Protein AF-A0A9P9YGX9-F1 (afdb_monomer_lite)

pLDDT: mean 89.98, std 8.6, range [47.0, 96.06]

Sequence (68 aa):
MSAEDEKLEEFLKENECEDIREYLKDAQIRYSDLKYIITEKNLREAVPPLGPRLRFREKLLSWRKAEV

Secondary structure (DSSP, 8-state):
--HHHHHHHHHHHHTT-GGGHHHHHHTT--GGGTTT--SHHHHHHH--SHHHHHHHHHHHHHHHHHT-

Structure (mmCIF, N/CA/C/O backbone):
data_AF-A0A9P9YGX9-F1
#
_entry.id   AF-A0A9P9YGX9-F1
#
loop_
_atom_site.group_PDB
_atom_site.id
_atom_site.type_symbol
_atom_site.label_atom_id
_atom_site.label_alt_id
_atom_site.label_comp_id
_atom_site.label_asym_id
_atom_site.label_entity_id
_atom_site.label_seq_id
_atom_site.pdbx_PDB_ins_code
_atom_site.Cartn_x
_atom_site.Cartn_y
_atom_site.Cartn_z
_atom_site.occupancy
_atom_site.B_iso_or_equiv
_atom_site.auth_seq_id
_atom_site.auth_comp_id
_atom_site.auth_asym_id
_atom_site.auth_atom_id
_atom_site.pdbx_PDB_model_num
ATOM 1 N N . MET A 1 1 ? -9.417 10.124 -13.890 1.00 62.47 1 MET A N 1
ATOM 2 C CA . MET A 1 1 ? -8.933 9.353 -12.729 1.00 62.47 1 MET A CA 1
ATOM 3 C C . MET A 1 1 ? -10.159 8.947 -11.932 1.00 62.47 1 MET A C 1
ATOM 5 O O . MET A 1 1 ? -11.117 9.713 -11.952 1.00 62.47 1 MET A O 1
ATOM 9 N N . SER A 1 2 ? -10.221 7.738 -11.370 1.00 87.31 2 SER A N 1
ATOM 10 C CA . SER A 1 2 ? -11.357 7.376 -10.511 1.00 87.31 2 SER A CA 1
ATOM 11 C C . SER A 1 2 ? -11.160 7.943 -9.100 1.00 87.31 2 SER A C 1
ATOM 13 O O . SER A 1 2 ? -10.027 8.178 -8.687 1.00 87.31 2 SER A O 1
ATOM 15 N N . ALA A 1 3 ? -12.244 8.122 -8.339 1.00 90.62 3 ALA A N 1
ATOM 16 C CA . ALA A 1 3 ? -12.156 8.559 -6.940 1.00 90.62 3 ALA A CA 1
ATOM 17 C C . ALA A 1 3 ? -11.342 7.585 -6.059 1.00 90.62 3 ALA A C 1
ATOM 19 O O . ALA A 1 3 ? -10.786 7.985 -5.042 1.00 90.62 3 ALA A O 1
ATOM 20 N N . GLU A 1 4 ? -11.268 6.305 -6.438 1.00 91.56 4 GLU A N 1
ATOM 21 C CA . GLU A 1 4 ? -10.420 5.313 -5.766 1.00 91.56 4 GLU A CA 1
ATOM 22 C C . GLU A 1 4 ? -8.935 5.519 -6.084 1.00 91.56 4 GLU A C 1
ATOM 24 O O . GLU A 1 4 ? -8.104 5.390 -5.189 1.00 91.56 4 GLU A O 1
ATOM 29 N N . ASP A 1 5 ? -8.606 5.867 -7.332 1.00 89.06 5 ASP A N 1
ATOM 30 C CA . ASP A 1 5 ? -7.227 6.163 -7.735 1.00 89.06 5 ASP A CA 1
ATOM 31 C C . ASP A 1 5 ? -6.717 7.432 -7.043 1.00 89.06 5 ASP A C 1
ATOM 33 O O . ASP A 1 5 ? -5.583 7.459 -6.578 1.00 89.06 5 ASP A O 1
ATOM 37 N N . GLU A 1 6 ? -7.565 8.462 -6.936 1.00 93.62 6 GLU A N 1
ATOM 38 C CA . GLU A 1 6 ? -7.252 9.715 -6.234 1.00 93.62 6 GLU A CA 1
ATOM 39 C C . GLU A 1 6 ? -6.937 9.469 -4.758 1.00 93.62 6 GLU A C 1
ATOM 41 O O . GLU A 1 6 ? -5.873 9.863 -4.286 1.00 93.62 6 GLU A O 1
ATOM 46 N N . LYS A 1 7 ? -7.799 8.732 -4.047 1.00 94.94 7 LYS A N 1
ATOM 47 C CA . LYS A 1 7 ? -7.565 8.385 -2.636 1.00 94.94 7 LYS A CA 1
ATOM 48 C C . LYS A 1 7 ? -6.329 7.520 -2.437 1.00 94.94 7 LYS A C 1
ATOM 50 O O . LYS A 1 7 ? -5.620 7.680 -1.447 1.00 94.94 7 LYS A O 1
ATOM 55 N N . LEU A 1 8 ? -6.081 6.577 -3.347 1.00 94.31 8 LEU A N 1
ATOM 56 C CA . LEU A 1 8 ? -4.878 5.755 -3.289 1.00 94.31 8 LEU A CA 1
ATOM 57 C C . LEU A 1 8 ? -3.630 6.622 -3.476 1.00 94.31 8 LEU A C 1
ATOM 59 O O . LEU A 1 8 ? -2.671 6.471 -2.728 1.00 94.31 8 LEU A O 1
ATOM 63 N N . GLU A 1 9 ? -3.645 7.545 -4.433 1.00 94.62 9 GLU A N 1
ATOM 64 C CA . GLU A 1 9 ? -2.526 8.449 -4.690 1.00 94.62 9 GLU A CA 1
ATOM 65 C C . GLU A 1 9 ? -2.269 9.403 -3.516 1.00 94.62 9 GLU A C 1
ATOM 67 O O . GLU A 1 9 ? -1.122 9.543 -3.089 1.00 94.62 9 GLU A O 1
ATOM 72 N N . GLU A 1 10 ? -3.322 9.981 -2.934 1.00 95.56 10 GLU A N 1
ATOM 73 C CA . GLU A 1 10 ? -3.236 10.783 -1.707 1.00 95.56 10 GLU A CA 1
ATOM 74 C C . GLU A 1 10 ? -2.648 9.971 -0.548 1.00 95.56 10 GLU A C 1
ATOM 76 O O . GLU A 1 10 ? -1.681 10.406 0.076 1.00 95.56 10 GLU A O 1
ATOM 81 N N . PHE A 1 11 ? -3.150 8.754 -0.319 1.00 94.81 11 PHE A N 1
ATOM 82 C CA . PHE A 1 11 ? -2.654 7.878 0.740 1.00 94.81 11 PHE A CA 1
ATOM 83 C C . PHE A 1 11 ? -1.166 7.555 0.587 1.00 94.81 11 PHE A C 1
ATOM 85 O O . PHE A 1 11 ? -0.413 7.601 1.562 1.00 94.81 11 PHE A O 1
ATOM 92 N N . LEU A 1 12 ? -0.730 7.218 -0.630 1.00 95.50 12 LEU A N 1
ATOM 93 C CA . LEU A 1 12 ? 0.673 6.911 -0.897 1.00 95.50 12 LEU A CA 1
ATOM 94 C C . LEU A 1 12 ? 1.560 8.138 -0.679 1.00 95.50 12 LEU A C 1
ATOM 96 O O . LEU A 1 12 ? 2.634 7.995 -0.102 1.00 95.50 12 LEU A O 1
ATOM 100 N N . LYS A 1 13 ? 1.093 9.327 -1.066 1.00 96.06 13 LYS A N 1
ATOM 101 C CA . LYS A 1 13 ? 1.811 10.589 -0.870 1.00 96.06 13 LYS A CA 1
ATOM 102 C C . LYS A 1 13 ? 1.938 10.976 0.602 1.00 96.06 13 LYS A C 1
ATOM 104 O O . LYS A 1 13 ? 3.020 11.331 1.055 1.00 96.06 13 LYS A O 1
ATOM 109 N N . GLU A 1 14 ? 0.859 10.867 1.375 1.00 95.25 14 GLU A N 1
ATOM 110 C CA . GLU A 1 14 ? 0.872 11.144 2.820 1.00 95.25 14 GLU A CA 1
ATOM 111 C C . GLU A 1 14 ? 1.799 10.201 3.599 1.00 95.25 14 GLU A C 1
ATOM 113 O O . GLU A 1 14 ? 2.310 10.555 4.661 1.00 95.25 14 GLU A O 1
ATOM 118 N N . ASN A 1 15 ? 2.022 8.995 3.071 1.00 94.62 15 ASN A N 1
ATOM 119 C CA . ASN A 1 15 ? 2.814 7.951 3.714 1.00 94.62 15 ASN A CA 1
ATOM 120 C C . ASN A 1 15 ? 4.201 7.740 3.086 1.00 94.62 15 ASN A C 1
ATOM 122 O O . ASN A 1 15 ? 4.888 6.796 3.491 1.00 94.62 15 ASN A O 1
ATOM 126 N N . GLU A 1 16 ? 4.616 8.600 2.148 1.00 94.62 16 GLU A N 1
ATOM 127 C CA . GLU A 1 16 ? 5.916 8.543 1.457 1.00 94.62 16 GLU A CA 1
ATOM 128 C C . GLU A 1 16 ? 6.165 7.174 0.784 1.00 94.62 16 GLU A C 1
ATOM 130 O O . GLU A 1 16 ? 7.211 6.539 0.953 1.00 94.62 16 GLU A O 1
A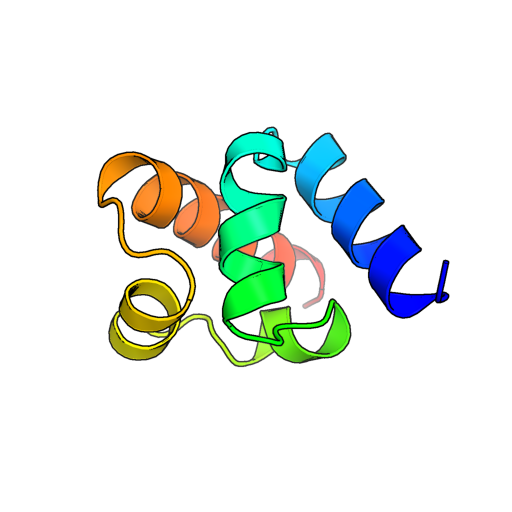TOM 135 N N . CYS A 1 17 ? 5.144 6.665 0.091 1.00 95.31 17 CYS A N 1
ATOM 136 C CA . CYS A 1 17 ? 5.106 5.356 -0.569 1.00 95.31 17 CYS A CA 1
ATOM 137 C C . CYS A 1 17 ? 4.703 5.461 -2.054 1.00 95.31 17 CYS A C 1
ATOM 139 O O . CYS A 1 17 ? 4.169 4.516 -2.632 1.00 95.31 17 CYS A O 1
ATOM 141 N N . GLU A 1 18 ? 4.925 6.598 -2.710 1.00 96.06 18 GLU A N 1
ATOM 142 C CA . GLU A 1 18 ? 4.593 6.782 -4.130 1.00 96.06 18 GLU A CA 1
ATOM 143 C C . GLU A 1 18 ? 5.366 5.815 -5.043 1.00 96.06 18 GLU A C 1
ATOM 145 O O . GLU A 1 18 ? 4.892 5.459 -6.124 1.00 96.06 18 GLU A O 1
ATOM 150 N N . ASP A 1 19 ? 6.525 5.326 -4.581 1.00 94.62 19 ASP A N 1
ATOM 151 C CA . ASP A 1 19 ? 7.388 4.380 -5.293 1.00 94.62 19 ASP A CA 1
ATOM 152 C C . ASP A 1 19 ? 6.727 3.020 -5.561 1.00 94.62 19 ASP A C 1
ATOM 154 O O . ASP A 1 19 ? 7.169 2.292 -6.451 1.00 94.62 19 ASP A O 1
ATOM 158 N N . ILE A 1 20 ? 5.656 2.679 -4.835 1.00 95.06 20 ILE A N 1
ATOM 159 C CA . ILE A 1 20 ? 4.941 1.408 -5.010 1.00 95.06 20 ILE A CA 1
ATOM 160 C C . ILE A 1 20 ? 3.645 1.515 -5.817 1.00 95.06 20 ILE A C 1
ATOM 162 O O . ILE A 1 20 ? 2.970 0.501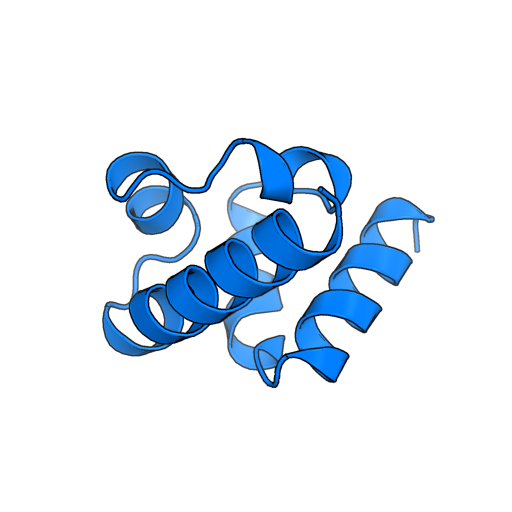 -6.009 1.00 95.06 20 ILE A O 1
ATOM 166 N N . ARG A 1 21 ? 3.291 2.711 -6.305 1.00 94.50 21 ARG A N 1
ATOM 167 C CA . ARG A 1 21 ? 2.028 2.962 -7.018 1.00 94.50 21 ARG A CA 1
ATOM 168 C C . ARG A 1 21 ? 1.812 2.009 -8.191 1.00 94.50 21 ARG A C 1
ATOM 170 O O . ARG A 1 21 ? 0.740 1.421 -8.308 1.00 94.50 21 ARG A O 1
ATOM 177 N N . GLU A 1 22 ? 2.827 1.829 -9.034 1.00 94.75 22 GLU A N 1
ATOM 178 C CA . GLU A 1 22 ? 2.701 0.958 -10.207 1.00 94.75 22 GLU A CA 1
ATOM 179 C C . GLU A 1 22 ? 2.560 -0.520 -9.810 1.00 94.75 22 GLU A C 1
ATOM 181 O O . GLU A 1 22 ? 1.777 -1.226 -10.432 1.00 94.75 22 GLU A O 1
ATOM 186 N N . TYR A 1 23 ? 3.182 -0.975 -8.711 1.00 95.75 23 TYR A N 1
ATOM 187 C CA . TYR A 1 23 ? 2.971 -2.345 -8.222 1.00 95.75 23 TYR A CA 1
ATOM 188 C C . TYR A 1 23 ? 1.527 -2.579 -7.763 1.00 95.75 23 TYR A C 1
ATOM 190 O O . TYR A 1 23 ? 0.916 -3.583 -8.123 1.00 95.75 23 TYR A O 1
ATOM 198 N N . LEU A 1 24 ? 0.958 -1.636 -7.003 1.00 94.00 24 LEU A N 1
ATOM 199 C CA . LEU A 1 24 ? -0.430 -1.734 -6.544 1.00 94.00 24 LEU A CA 1
ATOM 200 C C . LEU A 1 24 ? -1.413 -1.716 -7.718 1.00 94.00 24 LEU A C 1
ATOM 202 O O . LEU A 1 24 ? -2.374 -2.483 -7.729 1.00 94.00 24 LEU A O 1
ATOM 206 N N . LYS A 1 25 ? -1.139 -0.888 -8.727 1.00 93.00 25 LYS A N 1
ATOM 207 C CA . LYS A 1 25 ? -1.926 -0.804 -9.957 1.00 93.00 25 LYS A CA 1
ATOM 208 C C . LYS A 1 25 ? -1.856 -2.094 -10.779 1.00 93.00 25 LYS A C 1
ATOM 210 O O . LYS A 1 25 ? -2.901 -2.587 -11.201 1.00 93.00 25 LYS A O 1
ATOM 215 N N . ASP A 1 26 ? -0.665 -2.664 -10.959 1.00 93.81 26 ASP A N 1
ATOM 216 C CA . ASP A 1 26 ? -0.463 -3.939 -11.661 1.00 93.81 26 ASP A CA 1
ATOM 217 C C . ASP A 1 26 ? -1.163 -5.098 -10.936 1.00 93.81 26 ASP A C 1
ATOM 219 O O . ASP A 1 26 ? -1.740 -5.984 -11.568 1.00 93.81 26 ASP A O 1
ATOM 223 N N . ALA A 1 27 ? -1.180 -5.055 -9.602 1.00 92.94 27 ALA A N 1
ATOM 224 C CA . ALA A 1 27 ? -1.907 -5.991 -8.751 1.00 92.94 27 ALA A CA 1
ATOM 225 C C . ALA A 1 27 ? -3.414 -5.683 -8.623 1.00 92.94 27 ALA A C 1
ATOM 227 O O . ALA A 1 27 ? -4.114 -6.372 -7.880 1.00 92.94 27 ALA A O 1
ATOM 228 N N . GLN A 1 28 ? -3.919 -4.665 -9.330 1.00 92.56 28 GLN A N 1
ATOM 229 C CA . GLN A 1 28 ? -5.319 -4.220 -9.306 1.00 92.56 28 GLN A CA 1
ATOM 230 C C . GLN A 1 28 ? -5.848 -3.891 -7.898 1.00 92.56 28 GLN A C 1
ATOM 232 O O . GLN A 1 28 ? -7.038 -4.034 -7.617 1.00 92.56 28 GLN A O 1
ATOM 237 N N . ILE A 1 29 ? -4.966 -3.434 -7.010 1.00 92.25 29 ILE A N 1
ATOM 238 C CA . ILE A 1 29 ? -5.310 -2.996 -5.660 1.00 92.25 29 ILE A CA 1
ATOM 239 C C . ILE A 1 29 ? -5.843 -1.569 -5.715 1.00 92.25 29 ILE A C 1
ATOM 241 O O . ILE A 1 29 ? -5.157 -0.656 -6.173 1.00 92.25 29 ILE A O 1
ATOM 245 N N . ARG A 1 30 ? -7.049 -1.364 -5.184 1.00 93.50 30 ARG A N 1
ATOM 246 C CA . ARG A 1 30 ? -7.659 -0.039 -5.012 1.00 93.50 30 ARG A CA 1
ATOM 247 C C . ARG A 1 30 ? -7.554 0.418 -3.563 1.00 93.50 30 ARG A C 1
ATOM 249 O O . ARG A 1 30 ? -7.273 -0.379 -2.663 1.00 93.50 30 ARG A O 1
ATOM 256 N N . TYR A 1 31 ? -7.846 1.693 -3.318 1.00 93.19 31 TYR A N 1
ATOM 257 C CA . TYR A 1 31 ? -7.855 2.261 -1.970 1.00 93.19 31 TYR A CA 1
ATOM 258 C C . TYR A 1 31 ? -8.729 1.448 -0.997 1.00 93.19 31 TYR A C 1
ATOM 260 O O . TYR A 1 31 ? -8.294 1.107 0.104 1.00 93.19 31 TYR A O 1
ATOM 268 N N . SER A 1 32 ? -9.925 1.029 -1.423 1.00 91.69 32 SER A N 1
ATOM 269 C CA . SER A 1 32 ? -10.833 0.217 -0.605 1.00 91.69 32 SER A CA 1
ATOM 270 C C . SER A 1 32 ? -10.271 -1.145 -0.184 1.00 91.69 32 SER A C 1
ATOM 272 O O . SER A 1 32 ? -10.747 -1.732 0.793 1.00 91.69 32 SER A O 1
ATOM 274 N N . ASP A 1 33 ? -9.288 -1.661 -0.925 1.00 91.44 33 ASP A N 1
ATOM 275 C CA . ASP A 1 33 ? -8.703 -2.985 -0.723 1.00 91.44 33 ASP A CA 1
ATOM 276 C C . ASP A 1 33 ? -7.566 -2.953 0.322 1.00 91.44 33 ASP A C 1
ATOM 278 O O . ASP A 1 33 ? -7.256 -3.978 0.940 1.00 91.44 33 ASP A O 1
ATOM 282 N N . LEU A 1 34 ? -7.000 -1.769 0.608 1.00 91.50 34 LEU A N 1
ATOM 283 C CA . LEU A 1 34 ? -5.867 -1.567 1.524 1.00 91.50 34 LEU A CA 1
ATOM 284 C C . LEU A 1 34 ? -6.097 -2.150 2.927 1.00 91.50 34 LEU A C 1
ATOM 286 O O . LEU A 1 34 ? -5.202 -2.768 3.509 1.00 91.50 34 LEU A O 1
ATOM 290 N N . LYS A 1 35 ? -7.324 -2.042 3.450 1.00 87.69 35 LYS A N 1
ATOM 291 C CA . LYS A 1 35 ? -7.714 -2.596 4.762 1.00 87.69 35 LYS A CA 1
ATOM 292 C C . LYS A 1 35 ? -7.683 -4.127 4.830 1.00 87.69 35 LYS A C 1
ATOM 294 O O . LYS A 1 35 ? -7.650 -4.688 5.926 1.00 87.69 35 LYS A O 1
ATOM 299 N N . TYR A 1 36 ? -7.690 -4.811 3.685 1.00 86.88 36 TYR A N 1
ATOM 300 C CA . TYR A 1 36 ? -7.755 -6.273 3.601 1.00 86.88 36 TYR A CA 1
ATOM 301 C C . TYR A 1 36 ? -6.416 -6.916 3.223 1.00 86.88 36 TYR A C 1
ATOM 303 O O . TYR A 1 36 ? -6.175 -8.080 3.550 1.00 86.88 36 TYR A O 1
ATOM 311 N N . ILE A 1 37 ? -5.508 -6.176 2.580 1.00 83.31 37 ILE A N 1
ATOM 312 C CA . ILE A 1 37 ? -4.254 -6.737 2.052 1.00 83.31 37 ILE A CA 1
ATOM 313 C C . ILE A 1 37 ? -3.097 -6.790 3.055 1.00 83.31 37 ILE A C 1
ATOM 315 O O . ILE A 1 37 ? -1.982 -7.088 2.668 1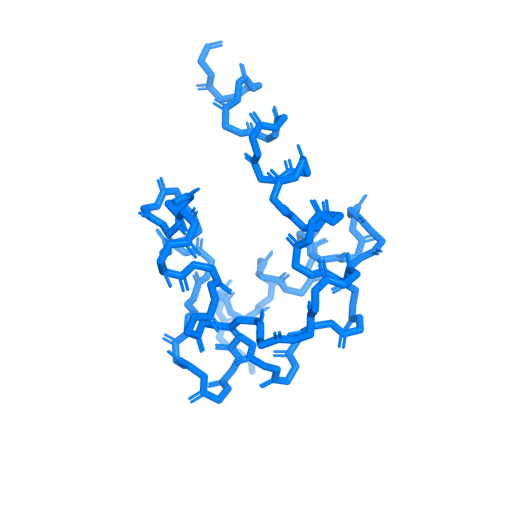.00 83.31 37 ILE A O 1
ATOM 319 N N . ILE A 1 38 ? -3.336 -6.574 4.349 1.00 76.00 38 ILE A N 1
ATOM 320 C CA . ILE A 1 38 ? -2.296 -6.379 5.386 1.00 76.00 38 ILE A CA 1
ATOM 321 C C . ILE A 1 38 ? -1.454 -7.644 5.680 1.00 76.00 38 ILE A C 1
ATOM 323 O O . ILE A 1 38 ? -0.435 -7.586 6.375 1.00 76.00 38 ILE A O 1
ATOM 327 N N . THR A 1 39 ? -1.855 -8.812 5.173 1.00 82.44 39 THR A N 1
ATOM 328 C CA . THR A 1 39 ? -1.087 -10.047 5.377 1.00 82.44 39 THR A CA 1
ATOM 329 C C . THR A 1 39 ? 0.216 -10.027 4.580 1.00 82.44 39 THR A C 1
ATOM 331 O O . THR A 1 39 ? 0.287 -9.486 3.480 1.00 82.44 39 THR A O 1
ATOM 334 N N . GLU A 1 40 ? 1.262 -10.665 5.111 1.00 80.88 40 GLU A N 1
ATOM 335 C CA . GLU A 1 40 ? 2.558 -10.726 4.425 1.00 80.88 40 GLU A CA 1
ATOM 336 C C . GLU A 1 40 ? 2.449 -11.361 3.032 1.00 80.88 40 GLU A C 1
ATOM 338 O O . GLU A 1 40 ? 3.120 -10.911 2.104 1.00 80.88 40 GLU A O 1
ATOM 343 N N . LYS A 1 41 ? 1.585 -12.374 2.881 1.00 86.31 41 LYS A N 1
ATOM 344 C CA . LYS A 1 41 ? 1.331 -13.035 1.600 1.00 86.31 41 LYS A CA 1
ATOM 345 C C . LYS A 1 41 ? 0.738 -12.057 0.582 1.00 86.31 41 LYS A C 1
ATOM 347 O O . LYS A 1 41 ? 1.321 -11.889 -0.483 1.00 86.31 41 LYS A O 1
ATOM 352 N N . ASN A 1 42 ? -0.341 -11.361 0.940 1.00 88.00 42 ASN A N 1
ATOM 353 C CA . ASN A 1 42 ? -1.015 -10.426 0.035 1.00 88.00 42 ASN A CA 1
ATOM 354 C C . ASN A 1 42 ? -0.104 -9.244 -0.323 1.00 88.00 42 ASN A C 1
ATOM 356 O O . ASN A 1 42 ? -0.003 -8.872 -1.487 1.00 88.00 42 ASN A O 1
ATOM 360 N N . LEU A 1 43 ? 0.637 -8.702 0.651 1.00 90.56 43 LEU A N 1
ATOM 361 C CA . LEU A 1 43 ? 1.609 -7.637 0.390 1.00 90.56 43 LEU A CA 1
ATOM 362 C C . LEU A 1 43 ? 2.785 -8.099 -0.467 1.00 90.56 43 LEU A C 1
ATOM 364 O O . LEU A 1 43 ? 3.333 -7.296 -1.207 1.00 90.56 43 LEU A O 1
ATOM 368 N N . ARG A 1 44 ? 3.205 -9.366 -0.369 1.00 92.81 44 ARG A N 1
ATOM 369 C CA . ARG A 1 44 ? 4.253 -9.921 -1.239 1.00 92.81 44 ARG A CA 1
ATOM 370 C C . ARG A 1 44 ? 3.805 -9.980 -2.692 1.00 92.81 44 ARG A C 1
ATOM 372 O O . ARG A 1 44 ? 4.618 -9.739 -3.575 1.00 92.81 44 ARG A O 1
ATOM 379 N N . GLU A 1 45 ? 2.551 -10.353 -2.910 1.00 91.06 45 GLU A N 1
ATOM 380 C CA . GLU A 1 45 ? 1.954 -10.441 -4.240 1.00 91.06 45 GLU A CA 1
ATOM 381 C C .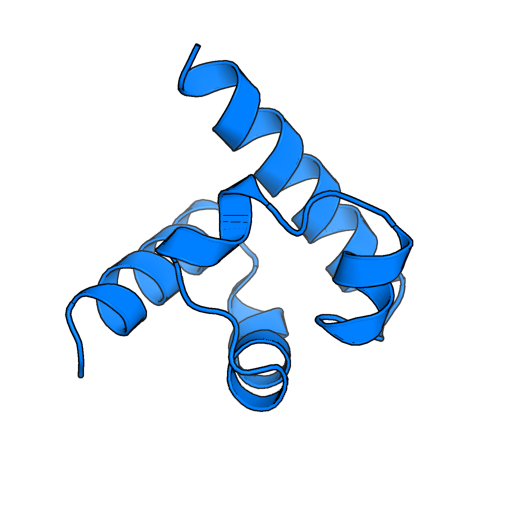 GLU A 1 45 ? 1.724 -9.039 -4.824 1.00 91.06 45 GLU A C 1
ATOM 383 O O . GLU A 1 45 ? 2.047 -8.812 -5.985 1.00 91.06 45 GLU A O 1
ATOM 388 N N . ALA A 1 46 ? 1.265 -8.086 -4.005 1.00 92.88 46 ALA A N 1
ATOM 389 C CA . ALA A 1 46 ? 0.984 -6.718 -4.440 1.00 92.88 46 ALA A CA 1
ATOM 390 C C . ALA A 1 46 ? 2.222 -5.812 -4.543 1.00 92.88 46 ALA A C 1
ATOM 392 O O . ALA A 1 46 ? 2.251 -4.916 -5.373 1.00 92.88 46 ALA A O 1
ATOM 393 N N . VAL A 1 47 ? 3.237 -6.008 -3.696 1.00 94.69 47 VAL A N 1
ATOM 394 C CA . VAL A 1 47 ? 4.479 -5.216 -3.663 1.00 94.69 47 VAL A CA 1
ATOM 395 C C . VAL A 1 47 ? 5.668 -6.179 -3.520 1.00 94.69 47 VAL A C 1
ATOM 397 O O . VAL A 1 47 ? 6.108 -6.467 -2.405 1.00 94.69 47 VAL A O 1
ATOM 400 N N . PRO A 1 48 ? 6.211 -6.716 -4.628 1.00 93.50 48 PRO A N 1
ATOM 401 C CA . PRO A 1 48 ? 7.260 -7.739 -4.577 1.00 93.50 48 PRO A CA 1
ATOM 402 C C . PRO A 1 48 ? 8.567 -7.322 -3.870 1.00 93.50 48 PRO A C 1
ATOM 404 O O . PRO A 1 48 ? 9.134 -8.146 -3.140 1.00 93.50 48 PRO A O 1
ATOM 407 N N . PRO A 1 49 ? 9.084 -6.084 -4.036 1.00 94.44 49 PRO A N 1
ATOM 408 C CA . PRO A 1 49 ? 10.338 -5.679 -3.404 1.00 94.44 49 PRO A CA 1
ATOM 409 C C . PRO A 1 49 ? 10.252 -5.626 -1.873 1.00 94.44 49 PRO A C 1
ATOM 411 O O . PRO A 1 49 ? 9.414 -4.928 -1.306 1.00 94.44 49 PRO A O 1
ATOM 414 N N . LEU A 1 50 ? 11.178 -6.305 -1.183 1.00 91.56 50 LEU A N 1
ATOM 415 C CA . LEU A 1 50 ? 11.170 -6.422 0.282 1.00 91.56 50 LEU A CA 1
ATOM 416 C C . LEU A 1 50 ? 11.182 -5.064 1.002 1.00 91.56 50 LEU A C 1
ATOM 418 O O . LEU A 1 50 ? 10.385 -4.870 1.913 1.00 91.56 50 LEU A O 1
ATOM 422 N N . GLY A 1 51 ? 12.064 -4.140 0.609 1.00 93.31 51 GLY A N 1
ATOM 423 C CA . GLY A 1 51 ? 12.211 -2.838 1.272 1.00 93.31 51 GLY A CA 1
ATOM 424 C C . GLY A 1 51 ? 10.925 -1.998 1.231 1.00 93.31 51 GLY A C 1
ATOM 425 O O . GLY A 1 51 ? 10.355 -1.736 2.290 1.00 93.31 51 GLY A O 1
ATOM 426 N N . PRO A 1 52 ? 10.432 -1.625 0.036 1.00 93.56 52 PRO A N 1
ATOM 427 C CA . PRO A 1 52 ? 9.167 -0.906 -0.122 1.00 93.56 52 PRO A CA 1
ATOM 428 C C . PRO A 1 52 ? 7.980 -1.612 0.539 1.00 93.56 52 PRO A C 1
A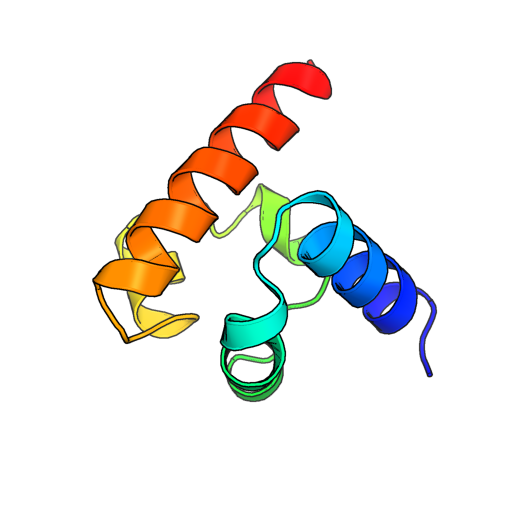TOM 430 O O . PRO A 1 52 ? 7.188 -0.974 1.227 1.00 93.56 52 PRO A O 1
ATOM 433 N N . ARG A 1 53 ? 7.905 -2.946 0.433 1.00 93.75 53 ARG A N 1
ATOM 434 C CA . ARG A 1 53 ? 6.859 -3.750 1.077 1.00 93.75 53 ARG A CA 1
ATOM 435 C C . ARG A 1 53 ? 6.844 -3.610 2.598 1.00 93.75 53 ARG A C 1
ATOM 437 O O . ARG A 1 53 ? 5.770 -3.493 3.182 1.00 93.75 53 ARG A O 1
ATOM 444 N N . LEU A 1 54 ? 8.009 -3.660 3.248 1.00 92.94 54 LEU A N 1
ATOM 445 C CA . LEU A 1 54 ? 8.101 -3.524 4.704 1.00 92.94 54 LEU A CA 1
ATOM 446 C C . LEU A 1 54 ? 7.675 -2.125 5.152 1.00 92.94 54 LEU A C 1
ATOM 448 O O . LEU A 1 54 ? 6.832 -2.021 6.040 1.00 92.94 54 LEU A O 1
ATOM 452 N N . ARG A 1 55 ? 8.172 -1.075 4.482 1.00 93.81 55 ARG A N 1
ATOM 453 C CA . ARG A 1 55 ? 7.772 0.311 4.775 1.00 93.81 55 ARG A CA 1
ATOM 454 C C . ARG A 1 55 ? 6.264 0.496 4.613 1.00 93.81 55 ARG A C 1
ATOM 456 O O . ARG A 1 55 ? 5.595 0.969 5.525 1.00 93.81 55 ARG A O 1
ATOM 463 N N . PHE A 1 56 ? 5.708 0.041 3.493 1.00 94.62 56 PHE A N 1
ATOM 464 C CA . PHE A 1 56 ? 4.278 0.154 3.223 1.00 94.62 56 PHE A CA 1
ATOM 465 C C . PHE A 1 56 ? 3.421 -0.607 4.242 1.00 94.62 56 PHE A C 1
ATOM 467 O O . PHE A 1 56 ? 2.402 -0.097 4.705 1.00 94.62 56 PHE A O 1
ATOM 474 N N . ARG A 1 57 ? 3.856 -1.803 4.664 1.00 93.56 57 ARG A N 1
ATOM 475 C CA . ARG A 1 57 ? 3.182 -2.584 5.712 1.00 93.56 57 ARG A CA 1
ATOM 476 C C . ARG A 1 57 ? 3.085 -1.817 7.029 1.00 93.56 57 ARG A C 1
ATOM 478 O O . ARG A 1 57 ? 2.037 -1.850 7.668 1.00 93.56 57 ARG A O 1
ATOM 485 N N . GLU A 1 58 ? 4.163 -1.163 7.453 1.00 92.75 58 GLU A N 1
ATOM 486 C CA . GLU A 1 58 ? 4.190 -0.373 8.690 1.00 92.75 58 GLU A CA 1
ATOM 487 C C . GLU A 1 58 ? 3.209 0.805 8.628 1.00 92.75 58 GLU A C 1
ATOM 489 O O . GLU A 1 58 ? 2.459 1.040 9.583 1.00 92.75 58 GLU A O 1
ATOM 494 N N . LYS A 1 59 ? 3.159 1.495 7.482 1.00 93.44 59 LYS A N 1
ATOM 495 C CA . LYS A 1 59 ? 2.223 2.600 7.232 1.00 93.44 59 LYS A CA 1
ATOM 496 C C . LYS A 1 59 ? 0.771 2.119 7.218 1.00 93.44 59 LYS A C 1
ATOM 498 O O . LYS A 1 59 ? -0.049 2.659 7.956 1.00 93.44 59 LYS A O 1
ATOM 503 N N . LEU A 1 60 ? 0.469 1.030 6.504 1.00 92.44 60 LEU A N 1
ATOM 504 C CA . LEU A 1 60 ? -0.860 0.401 6.491 1.00 92.44 60 LEU A CA 1
ATOM 505 C C . LEU A 1 60 ? -1.330 -0.035 7.886 1.00 92.44 60 LEU A C 1
ATOM 507 O O . LEU A 1 60 ? -2.491 0.163 8.242 1.00 92.44 60 LEU A O 1
ATOM 511 N N . LEU A 1 61 ? -0.442 -0.627 8.691 1.00 91.00 61 LEU A N 1
ATOM 512 C CA . LEU A 1 61 ? -0.764 -1.031 10.062 1.00 91.00 61 LEU A CA 1
ATOM 513 C C . LEU A 1 6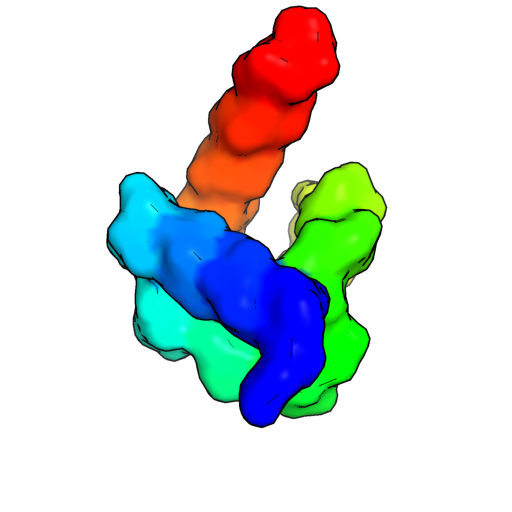1 ? -1.053 0.170 10.966 1.00 91.00 61 LEU A C 1
ATOM 515 O O . LEU A 1 61 ? -1.912 0.072 11.842 1.00 91.00 61 LEU A O 1
ATOM 519 N N . SER A 1 62 ? -0.335 1.274 10.771 1.00 90.19 62 SER A N 1
ATOM 520 C CA . SER A 1 62 ? -0.527 2.510 11.534 1.00 90.19 62 SER A CA 1
ATOM 521 C C . SER A 1 62 ? -1.829 3.206 11.144 1.00 90.19 62 SER A C 1
ATOM 523 O O . SER A 1 62 ? -2.614 3.553 12.022 1.00 90.19 62 SER A O 1
ATOM 525 N N . TRP A 1 63 ? -2.107 3.308 9.842 1.00 90.38 63 TRP A N 1
ATOM 526 C CA . TRP A 1 63 ? -3.363 3.836 9.310 1.00 90.38 63 TRP A CA 1
ATOM 527 C C . TRP A 1 63 ? -4.578 3.069 9.844 1.00 90.38 63 TRP A C 1
ATOM 529 O O . TRP A 1 63 ? -5.475 3.669 10.430 1.00 90.38 63 TRP A O 1
ATOM 539 N N . ARG A 1 64 ? -4.558 1.730 9.784 1.00 85.38 64 ARG A N 1
ATOM 540 C CA . ARG A 1 64 ? -5.654 0.902 10.313 1.00 85.38 64 ARG A CA 1
ATOM 541 C C . ARG A 1 64 ? -5.891 1.092 11.814 1.00 85.38 64 ARG A C 1
ATOM 543 O O . ARG A 1 64 ? -7.015 0.923 12.269 1.00 85.38 64 ARG A O 1
ATOM 550 N N . LYS A 1 65 ? -4.849 1.383 12.599 1.00 82.38 65 LYS A N 1
ATOM 551 C CA . LYS A 1 65 ? -4.991 1.649 14.041 1.00 82.38 65 LYS A CA 1
ATOM 552 C C . LYS A 1 65 ? -5.611 3.015 14.329 1.00 82.38 65 LYS A C 1
ATOM 554 O O . LYS A 1 65 ? -6.191 3.162 15.392 1.00 82.38 65 LYS A O 1
ATOM 559 N N . ALA A 1 66 ? -5.459 3.986 13.429 1.00 75.25 66 ALA A N 1
ATOM 560 C CA . ALA A 1 66 ? -6.035 5.321 13.571 1.00 75.25 66 ALA A CA 1
ATOM 561 C C . ALA A 1 66 ? -7.523 5.379 13.175 1.00 75.25 66 ALA A C 1
ATOM 563 O O . ALA A 1 66 ? -8.223 6.294 13.593 1.00 75.25 66 ALA A O 1
ATOM 564 N N . GLU A 1 67 ? -8.008 4.409 12.393 1.00 59.06 67 GLU A N 1
ATOM 565 C CA . GLU A 1 67 ? -9.433 4.260 12.050 1.00 59.06 67 GLU A CA 1
ATOM 566 C C . GLU A 1 67 ? -10.270 3.536 13.132 1.00 59.06 67 GLU A C 1
ATOM 568 O O . GLU A 1 67 ? -11.478 3.376 12.947 1.00 59.06 67 GLU A O 1
ATOM 573 N N . VAL A 1 68 ? -9.652 3.080 14.235 1.00 47.00 68 VAL A N 1
ATOM 574 C CA . VAL A 1 68 ? -10.309 2.382 15.366 1.00 47.00 68 VAL A CA 1
ATOM 575 C C . VAL A 1 68 ? -10.429 3.291 16.581 1.00 47.00 68 VAL A C 1
ATOM 577 O O . VAL A 1 68 ? -9.418 3.938 16.929 1.00 47.00 68 VAL A O 1
#

InterPro domains:
  IPR013761 Sterile alpha motif/pointed domain superfamily [G3DSA:1.10.150.50] (1-68)

Organism: NCBI:txid103775

Radius of gyration: 10.87 Å; chains: 1; bounding box: 24×24×28 Å

Foldseek 3Di:
DDPQLVLVCVLCVVLVLNVLSVLQVVVVHTNVCLLPQLDPVSLCNSRVDPPSSVSSSVSSVVVVVVVD